Protein AF-A0A6P4DSX2-F1 (afdb_monomer_lite)

Structure (mmCIF, N/CA/C/O backbone):
data_AF-A0A6P4DSX2-F1
#
_entry.id   AF-A0A6P4DSX2-F1
#
loop_
_atom_site.group_PDB
_atom_site.id
_atom_site.type_symbol
_atom_site.label_atom_id
_atom_site.label_alt_id
_atom_site.label_comp_id
_atom_site.label_asym_id
_atom_site.label_entity_id
_atom_site.label_seq_id
_atom_site.pdbx_PDB_ins_code
_atom_site.Cartn_x
_atom_site.Cartn_y
_atom_site.Cartn_z
_atom_site.occupancy
_atom_site.B_iso_or_equiv
_atom_site.auth_seq_id
_atom_site.auth_comp_id
_atom_site.auth_asym_id
_atom_site.auth_atom_id
_atom_site.pdbx_PDB_model_num
ATOM 1 N N . MET A 1 1 ? -47.877 16.984 -31.555 1.00 44.59 1 MET A N 1
ATOM 2 C CA . MET A 1 1 ? -46.747 16.032 -31.540 1.00 44.59 1 MET A CA 1
ATOM 3 C C . MET A 1 1 ? -45.703 16.694 -30.666 1.00 44.59 1 MET A C 1
ATOM 5 O O . MET A 1 1 ? -45.153 17.685 -31.106 1.00 44.59 1 MET A O 1
ATOM 9 N N . GLY A 1 2 ? -45.495 16.382 -29.401 1.00 50.75 2 GLY A N 1
ATOM 10 C CA . GLY A 1 2 ? -45.785 15.230 -28.558 1.00 50.75 2 GLY A CA 1
ATOM 11 C C . GLY A 1 2 ? -44.768 15.413 -27.431 1.00 50.75 2 GLY A C 1
ATOM 12 O O . GLY A 1 2 ? -43.573 15.375 -27.705 1.00 50.75 2 GLY A O 1
ATOM 13 N N . GLU A 1 3 ? -45.241 15.802 -26.253 1.00 50.09 3 GLU A N 1
ATOM 14 C CA . GLU A 1 3 ? -44.416 16.162 -25.099 1.00 50.09 3 GLU A CA 1
ATOM 15 C C . GLU A 1 3 ? -43.732 14.891 -24.573 1.00 50.09 3 GLU A C 1
ATOM 17 O O . GLU A 1 3 ? -44.385 13.869 -24.373 1.00 50.09 3 GLU A O 1
ATOM 22 N N . GLY A 1 4 ? -42.401 14.917 -24.471 1.00 55.84 4 GLY A N 1
ATOM 23 C CA . GLY A 1 4 ? -41.598 13.818 -23.939 1.00 55.84 4 GLY A CA 1
ATOM 24 C C . GLY A 1 4 ? -41.315 14.082 -22.472 1.00 55.84 4 GLY A C 1
ATOM 25 O O . GLY A 1 4 ? -40.298 14.691 -22.155 1.00 55.84 4 GLY A O 1
ATOM 26 N N . GLU A 1 5 ? -42.262 13.689 -21.628 1.00 57.66 5 GLU A N 1
ATOM 27 C CA . GLU A 1 5 ? -42.180 13.784 -20.175 1.00 57.66 5 GLU A CA 1
ATOM 28 C C . GLU A 1 5 ? -41.172 12.788 -19.582 1.00 57.66 5 GLU A C 1
ATOM 30 O O . GLU A 1 5 ? -40.880 11.716 -20.126 1.00 57.66 5 GLU A O 1
ATOM 35 N N . ASP A 1 6 ? -40.648 13.224 -18.444 1.00 56.53 6 ASP A N 1
ATOM 36 C CA . ASP A 1 6 ? -39.673 12.616 -17.558 1.00 56.53 6 ASP A CA 1
ATOM 37 C C . ASP A 1 6 ? -39.912 11.127 -17.263 1.00 56.53 6 ASP A C 1
ATOM 39 O O . ASP A 1 6 ? -41.021 10.688 -16.977 1.00 56.53 6 ASP A O 1
ATOM 43 N N . ASN A 1 7 ? -38.830 10.345 -17.248 1.00 58.31 7 ASN A N 1
ATOM 44 C CA . ASN A 1 7 ? -38.793 9.049 -16.566 1.00 58.31 7 ASN A CA 1
ATOM 45 C C . ASN A 1 7 ? -37.630 9.062 -15.569 1.00 58.31 7 ASN A C 1
ATOM 47 O O . ASN A 1 7 ? -36.611 8.398 -15.754 1.00 58.31 7 ASN A O 1
ATOM 51 N N . ALA A 1 8 ? -37.768 9.879 -14.527 1.00 59.97 8 ALA A N 1
ATOM 52 C CA . ALA A 1 8 ? -37.096 9.607 -13.268 1.00 59.97 8 ALA A CA 1
ATOM 53 C C . ALA A 1 8 ? -37.964 8.576 -12.543 1.00 59.97 8 ALA A C 1
ATOM 55 O O . ALA A 1 8 ? -39.102 8.871 -12.186 1.00 59.97 8 ALA A O 1
ATOM 56 N N . GLU A 1 9 ? -37.464 7.352 -12.387 1.00 59.34 9 GLU A N 1
ATOM 57 C CA . GLU A 1 9 ? -38.109 6.359 -11.531 1.00 59.34 9 GLU A CA 1
ATOM 58 C C . GLU A 1 9 ? -38.140 6.915 -10.100 1.00 59.34 9 GLU A C 1
ATOM 60 O O . GLU A 1 9 ? -37.119 6.968 -9.411 1.00 59.34 9 GLU A O 1
ATOM 65 N N . GLU A 1 10 ? -39.309 7.399 -9.671 1.00 62.22 10 GLU A N 1
ATOM 66 C CA . GLU A 1 10 ? -39.548 7.788 -8.286 1.00 62.22 10 GLU A CA 1
ATOM 67 C C . GLU A 1 10 ? -39.351 6.560 -7.380 1.00 62.22 10 GLU A C 1
ATOM 69 O O . GLU A 1 10 ? -39.940 5.501 -7.633 1.00 62.22 10 GLU A O 1
ATOM 74 N N . PRO A 1 11 ? -38.545 6.662 -6.308 1.00 58.84 11 PRO A N 1
ATOM 75 C CA . PRO A 1 11 ? -38.411 5.576 -5.352 1.00 58.84 11 PRO A CA 1
ATOM 76 C C . PRO A 1 11 ? -39.759 5.343 -4.662 1.00 58.84 11 PRO A C 1
ATOM 78 O O . PRO A 1 11 ? -40.341 6.252 -4.069 1.00 58.84 11 PRO A O 1
ATOM 81 N N . GLN A 1 12 ? -40.261 4.111 -4.732 1.00 58.75 12 GLN A N 1
ATOM 82 C CA . GLN A 1 12 ? -41.534 3.748 -4.118 1.00 58.75 12 GLN A CA 1
ATOM 83 C C . GLN A 1 12 ? -41.442 3.850 -2.588 1.00 58.75 12 GLN A C 1
ATOM 85 O O . GLN A 1 12 ? -40.746 3.071 -1.936 1.00 58.75 12 GLN A O 1
ATOM 90 N N . ILE A 1 13 ? -42.158 4.819 -2.013 1.00 58.31 13 ILE A N 1
ATOM 91 C CA . ILE A 1 13 ? -42.274 5.007 -0.565 1.00 58.31 13 ILE A CA 1
ATOM 92 C C . ILE A 1 13 ? -43.215 3.933 -0.013 1.00 58.31 13 ILE A C 1
ATOM 94 O O . ILE A 1 13 ? -44.423 3.942 -0.260 1.00 58.31 13 ILE A O 1
ATOM 98 N N . ILE A 1 14 ? -42.660 3.006 0.765 1.00 55.38 14 ILE A N 1
ATOM 99 C CA . ILE A 1 14 ? -43.430 1.996 1.492 1.00 55.38 14 ILE A CA 1
ATOM 100 C C . ILE A 1 14 ? -44.305 2.723 2.521 1.00 55.38 14 ILE A C 1
ATOM 102 O O . ILE A 1 14 ? -43.815 3.318 3.480 1.00 55.38 14 ILE A O 1
ATOM 106 N N . SER A 1 15 ? -45.617 2.703 2.304 1.00 48.78 15 SER A N 1
ATOM 107 C CA . SER A 1 15 ? -46.594 3.339 3.186 1.00 48.78 15 SER A CA 1
ATOM 108 C C . SER A 1 15 ? -46.889 2.421 4.373 1.00 48.78 15 SER A C 1
ATOM 110 O O . SER A 1 15 ? -47.650 1.463 4.241 1.00 48.78 15 SER A O 1
ATOM 112 N N . ILE A 1 16 ? -46.305 2.696 5.539 1.00 56.03 16 ILE A N 1
ATOM 113 C CA . ILE A 1 16 ? -46.675 2.005 6.780 1.00 56.03 16 ILE A CA 1
ATOM 114 C C . ILE A 1 16 ? -47.984 2.623 7.284 1.00 56.03 16 ILE A C 1
ATOM 116 O O . ILE A 1 16 ? -48.028 3.782 7.694 1.00 56.03 16 ILE A O 1
ATOM 120 N N . THR A 1 17 ? -49.077 1.863 7.217 1.00 53.12 17 THR A N 1
ATOM 121 C CA . THR A 1 17 ? -50.376 2.270 7.766 1.00 53.12 17 THR A CA 1
ATOM 122 C C . THR A 1 17 ? -50.415 1.980 9.270 1.00 53.12 17 THR A C 1
ATOM 124 O O . THR A 1 17 ? -50.143 0.859 9.694 1.00 53.12 17 THR A O 1
ATOM 127 N N . MET A 1 18 ? -50.723 2.987 10.094 1.00 58.25 18 MET A N 1
ATOM 128 C CA . MET A 1 18 ? -50.965 2.774 11.525 1.00 58.25 18 MET A CA 1
ATOM 129 C C . MET A 1 18 ? -52.396 2.262 11.749 1.00 58.25 18 MET A C 1
ATOM 131 O O . MET A 1 18 ? -53.332 2.816 11.163 1.00 58.25 18 MET A O 1
ATOM 135 N N . PRO A 1 19 ? -52.612 1.261 12.620 1.00 57.03 19 PRO A N 1
ATOM 136 C CA . PRO A 1 19 ? -53.957 0.865 13.009 1.00 57.03 19 PRO A CA 1
ATOM 137 C C . PRO A 1 19 ? -54.625 1.966 13.861 1.00 57.03 19 PRO A C 1
ATOM 139 O O . PRO A 1 19 ? -53.942 2.700 14.581 1.00 57.03 19 PRO A O 1
ATOM 142 N N . PRO A 1 20 ? -55.960 2.114 13.782 1.00 63.28 20 PRO A N 1
ATOM 143 C CA . PRO A 1 20 ? -56.677 3.214 14.420 1.00 63.28 20 PRO A CA 1
ATOM 144 C C . PRO A 1 20 ? -56.740 3.064 15.953 1.00 63.28 20 PRO A C 1
ATOM 146 O O . PRO A 1 20 ? -56.678 1.949 16.473 1.00 63.28 20 PRO A O 1
ATOM 149 N N . PRO A 1 21 ? -56.941 4.167 16.699 1.00 55.91 21 PRO A N 1
ATOM 150 C CA . PRO A 1 21 ? -57.094 4.119 18.147 1.00 55.91 21 PRO A CA 1
ATOM 151 C C . PRO A 1 21 ? -58.479 3.571 18.513 1.00 55.91 21 PRO A C 1
ATOM 153 O O . PRO A 1 21 ? -59.513 4.145 18.154 1.00 55.91 21 PRO A O 1
ATOM 156 N N . PHE A 1 22 ? -58.512 2.457 19.242 1.00 52.53 22 PHE A N 1
ATOM 157 C CA . PHE A 1 22 ? -59.761 1.840 19.678 1.00 52.53 22 PHE A CA 1
ATOM 158 C C . PHE A 1 22 ? -60.563 2.779 20.595 1.00 52.53 22 PHE A C 1
ATOM 160 O O . PHE A 1 22 ? -60.100 3.219 21.647 1.00 52.53 22 PHE A O 1
ATOM 167 N N . HIS A 1 23 ? -61.789 3.080 20.160 1.00 49.00 23 HIS A N 1
ATOM 168 C CA . HIS A 1 23 ? -62.801 3.842 20.886 1.00 49.00 23 HIS A CA 1
ATOM 169 C C . HIS A 1 23 ? -63.522 3.000 21.954 1.00 49.00 23 HIS A C 1
ATOM 171 O O . HIS A 1 23 ? -63.718 1.796 21.809 1.00 49.00 23 HIS A O 1
ATOM 177 N N . HIS A 1 24 ? -63.953 3.703 23.005 1.00 48.03 24 HIS A N 1
ATOM 178 C CA . HIS A 1 24 ? -64.763 3.266 24.144 1.00 48.03 24 HIS A CA 1
ATOM 179 C C . HIS A 1 24 ? -65.961 2.357 23.823 1.00 48.03 24 HIS A C 1
ATOM 181 O O . HIS A 1 24 ? -66.782 2.684 22.968 1.00 48.03 24 HIS A O 1
ATOM 187 N N . HIS A 1 25 ? -66.192 1.366 24.695 1.00 41.22 25 HIS A N 1
ATOM 188 C CA . HIS A 1 25 ? -67.545 0.923 25.025 1.00 41.22 25 HIS A CA 1
ATOM 189 C C . HIS A 1 25 ? -67.752 0.801 26.538 1.00 41.22 25 HIS A C 1
ATOM 191 O O . HIS A 1 25 ? -66.959 0.214 27.268 1.00 41.22 25 HIS A O 1
ATOM 197 N N . ASP A 1 26 ? -68.847 1.412 26.979 1.00 49.12 26 ASP A N 1
ATOM 198 C CA . ASP A 1 26 ? -69.235 1.653 28.360 1.00 49.12 26 ASP A CA 1
ATOM 199 C C . ASP A 1 26 ? -70.304 0.630 28.811 1.00 49.12 26 ASP A C 1
ATOM 201 O O . ASP A 1 26 ? -71.220 0.312 28.053 1.00 49.12 26 ASP A O 1
ATOM 205 N N . LYS A 1 27 ? -70.182 0.191 30.074 1.00 46.34 27 LYS A N 1
ATOM 206 C CA . LYS A 1 27 ? -71.166 -0.437 30.993 1.00 46.34 27 LYS A CA 1
ATOM 207 C C . LYS A 1 27 ? -71.966 -1.677 30.563 1.00 46.34 27 LYS A C 1
ATOM 209 O O . LYS A 1 27 ? -72.824 -1.578 29.696 1.00 46.34 27 LYS A O 1
ATOM 214 N N . LYS A 1 28 ? -71.955 -2.707 31.435 1.00 41.69 28 LYS A N 1
ATOM 215 C CA . LYS A 1 28 ? -73.159 -3.175 32.174 1.00 41.69 28 LYS A CA 1
ATOM 216 C C . LYS A 1 28 ? -72.809 -3.672 33.584 1.00 41.69 28 LYS A C 1
ATOM 218 O O . LYS A 1 28 ? -71.847 -4.402 33.787 1.00 41.69 28 LYS A O 1
ATOM 223 N N . GLN A 1 29 ? -73.624 -3.240 34.543 1.00 49.34 29 GLN A N 1
ATOM 224 C CA . GLN A 1 29 ? -73.610 -3.611 35.957 1.00 49.34 29 GLN A CA 1
ATOM 225 C C . GLN A 1 29 ? -74.192 -5.019 36.150 1.00 49.34 29 GLN A C 1
ATOM 227 O O . GLN A 1 29 ? -75.224 -5.331 35.557 1.00 49.34 29 GLN A O 1
ATOM 232 N N . ALA A 1 30 ? -73.606 -5.823 37.037 1.00 46.53 30 ALA A N 1
ATOM 233 C CA . ALA A 1 30 ? -74.301 -6.921 37.704 1.00 46.53 30 ALA A CA 1
ATOM 234 C C . ALA A 1 30 ? -73.675 -7.169 39.083 1.00 46.53 30 ALA A C 1
ATOM 236 O O . ALA A 1 30 ? -72.465 -7.076 39.272 1.00 46.53 30 ALA A O 1
ATOM 237 N N . ALA A 1 31 ? -74.547 -7.383 40.058 1.00 42.88 31 ALA A N 1
ATOM 238 C CA . ALA A 1 31 ? -74.305 -7.180 41.471 1.00 42.88 31 ALA A CA 1
ATOM 239 C C . ALA A 1 31 ? -73.790 -8.427 42.218 1.00 42.88 31 ALA A C 1
ATOM 241 O O . ALA A 1 31 ? -74.152 -9.552 41.902 1.00 42.88 31 ALA A O 1
ATOM 242 N N . LEU A 1 32 ? -73.057 -8.130 43.296 1.00 43.59 32 LEU A N 1
ATOM 243 C CA . LEU A 1 32 ? -73.097 -8.733 44.635 1.00 43.59 32 LEU A CA 1
ATOM 244 C C . LEU A 1 32 ? -72.725 -10.219 44.865 1.00 43.59 32 LEU A C 1
ATOM 246 O O . LEU A 1 32 ? -73.429 -11.151 44.499 1.00 43.59 32 LEU A O 1
ATOM 250 N N . HIS A 1 33 ? -71.737 -10.347 45.766 1.00 44.16 33 HIS A N 1
ATOM 251 C CA . HIS A 1 33 ? -71.732 -11.232 46.941 1.00 44.16 33 HIS A CA 1
ATOM 252 C C . HIS A 1 33 ? -71.046 -12.602 46.828 1.00 44.16 33 HIS A C 1
ATOM 254 O O . HIS A 1 33 ? -71.723 -13.617 46.786 1.00 44.16 33 HIS A O 1
ATOM 260 N N . VAL A 1 34 ? -69.715 -12.635 47.017 1.00 48.03 34 VAL A N 1
ATOM 261 C CA . VAL A 1 34 ? -69.062 -13.547 47.988 1.00 48.03 34 VAL A CA 1
ATOM 262 C C . VAL A 1 34 ? -67.795 -12.878 48.548 1.00 48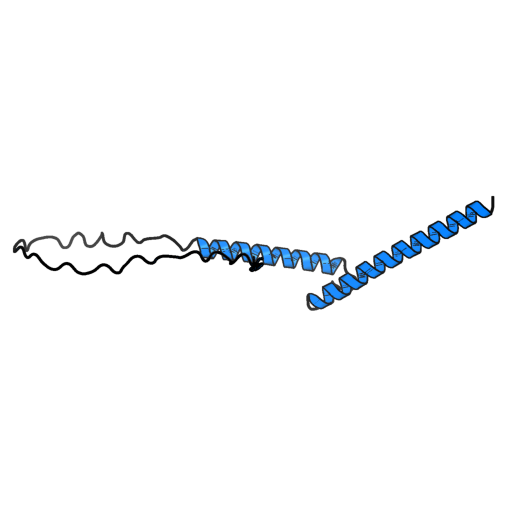.03 34 VAL A C 1
ATOM 264 O O . VAL A 1 34 ? -66.685 -13.054 48.053 1.00 48.03 34 VAL A O 1
ATOM 267 N N . LEU A 1 35 ? -67.941 -12.136 49.647 1.00 51.38 35 LEU A N 1
ATOM 268 C CA . LEU A 1 35 ? -66.845 -11.950 50.596 1.00 51.38 35 LEU A CA 1
ATOM 269 C C . LEU A 1 35 ? -66.654 -13.272 51.337 1.00 51.38 35 LEU A C 1
ATOM 271 O O . LEU A 1 35 ? -67.347 -13.520 52.322 1.00 51.38 35 LEU A O 1
ATOM 275 N N . ARG A 1 36 ? -65.725 -14.119 50.885 1.00 50.66 36 ARG A N 1
ATOM 276 C CA . ARG A 1 36 ? -64.955 -15.011 51.767 1.00 50.66 36 ARG A CA 1
ATOM 277 C C . ARG A 1 36 ? -63.965 -15.872 50.993 1.00 50.66 36 ARG A C 1
ATOM 279 O O . ARG A 1 36 ? -64.352 -16.659 50.144 1.00 50.66 36 ARG A O 1
ATOM 286 N N . ARG A 1 37 ? -62.731 -15.837 51.507 1.00 46.88 37 ARG A N 1
ATOM 287 C CA . ARG A 1 37 ? -61.677 -16.861 51.422 1.00 46.88 37 ARG A CA 1
ATOM 288 C C . ARG A 1 37 ? -60.819 -16.853 50.162 1.00 46.88 37 ARG A C 1
ATOM 290 O O . ARG A 1 37 ? -61.063 -17.595 49.226 1.00 46.88 37 ARG A O 1
ATOM 297 N N . GLY A 1 38 ? -59.676 -16.176 50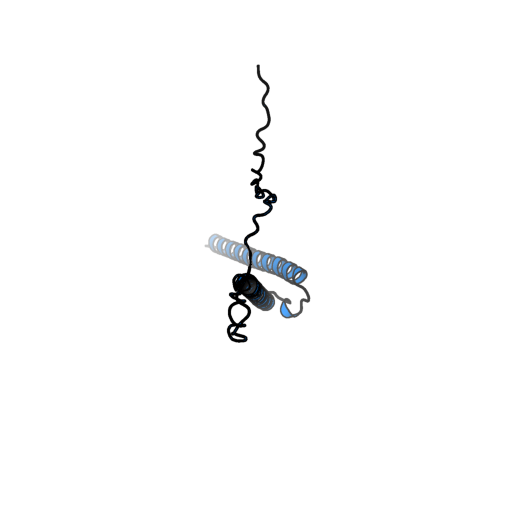.262 1.00 39.69 38 GLY A N 1
ATOM 298 C CA . GLY A 1 38 ? -58.492 -16.660 49.557 1.00 39.69 38 GLY A CA 1
ATOM 299 C C . GLY A 1 38 ? -57.421 -15.622 49.294 1.00 39.69 38 GLY A C 1
ATOM 300 O O . GLY A 1 38 ? -57.155 -15.304 48.146 1.00 39.69 38 GLY A O 1
ATOM 301 N N . ARG A 1 39 ? -56.714 -15.179 50.337 1.00 49.94 39 ARG A N 1
ATOM 302 C CA . ARG A 1 39 ? -55.341 -14.652 50.219 1.00 49.94 39 ARG A CA 1
ATOM 303 C C . ARG A 1 39 ? -54.381 -15.742 49.683 1.00 49.94 39 ARG A C 1
ATOM 305 O O . ARG A 1 39 ? -53.483 -16.160 50.408 1.00 49.94 39 ARG A O 1
ATOM 312 N N . ARG A 1 40 ? -54.616 -16.312 48.491 1.00 48.31 40 ARG A N 1
ATOM 313 C CA . ARG A 1 40 ? -53.877 -17.505 48.032 1.00 48.31 40 ARG A CA 1
ATOM 314 C C . ARG A 1 40 ? -53.692 -17.706 46.525 1.00 48.31 40 ARG A C 1
ATOM 316 O O . ARG A 1 40 ? -53.305 -18.804 46.152 1.00 48.31 40 ARG A O 1
ATOM 323 N N . ARG A 1 41 ? -53.893 -16.691 45.678 1.00 39.88 41 ARG A N 1
ATOM 324 C CA . ARG A 1 41 ? -53.422 -16.705 44.273 1.00 39.88 41 ARG A CA 1
ATOM 325 C C . ARG A 1 41 ? -52.961 -15.322 43.796 1.00 39.88 41 ARG A C 1
ATOM 327 O O . ARG A 1 41 ? -53.343 -14.848 42.742 1.00 39.88 41 ARG A O 1
ATOM 334 N N . ARG A 1 42 ? -52.127 -14.668 44.609 1.00 43.22 42 ARG A N 1
ATOM 335 C CA . ARG A 1 42 ? -51.239 -13.583 44.164 1.00 43.22 42 ARG A CA 1
ATOM 336 C C . ARG A 1 42 ? -50.009 -14.234 43.520 1.00 43.22 42 ARG A C 1
ATOM 338 O O . ARG A 1 42 ? -48.969 -14.303 44.164 1.00 43.22 42 ARG A O 1
ATOM 345 N N . ARG A 1 43 ? -50.201 -14.885 42.373 1.00 46.75 43 ARG A N 1
ATOM 346 C CA . ARG A 1 43 ? -49.159 -15.523 41.553 1.00 46.75 43 ARG A CA 1
ATOM 347 C C . ARG A 1 43 ? -49.828 -15.981 40.263 1.00 46.75 43 ARG A C 1
ATOM 349 O O . ARG A 1 43 ? -50.24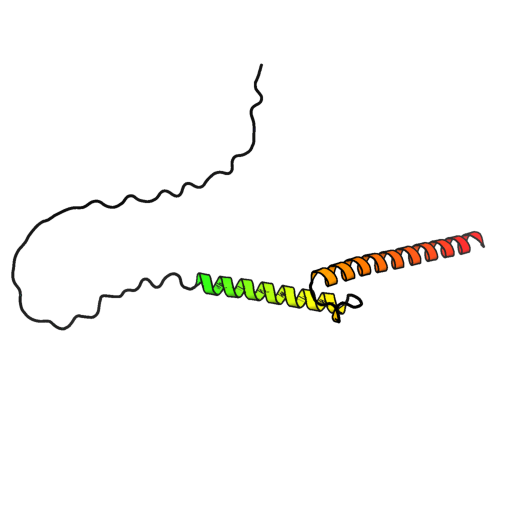6 -17.125 40.217 1.00 46.75 43 ARG A O 1
ATOM 356 N N . GLU A 1 44 ? -50.067 -15.049 39.348 1.00 42.69 44 GLU A N 1
ATOM 357 C CA . GLU A 1 44 ? -50.425 -15.251 37.926 1.00 42.69 44 GLU A CA 1
ATOM 358 C C . GLU A 1 44 ? -50.772 -13.878 37.297 1.00 42.69 44 GLU A C 1
ATOM 360 O O . GLU A 1 44 ? -51.730 -13.718 36.555 1.00 42.69 44 GLU A O 1
ATOM 365 N N . GLU A 1 45 ? -50.004 -12.850 37.648 1.00 49.06 45 GLU A N 1
ATOM 366 C CA . GLU A 1 45 ? -49.678 -11.756 36.729 1.00 49.06 45 GLU A CA 1
ATOM 367 C C . GLU A 1 45 ? -48.178 -11.946 36.468 1.00 49.06 45 GLU A C 1
ATOM 369 O O . GLU A 1 45 ? -47.501 -12.459 37.361 1.00 49.06 45 GLU A O 1
ATOM 374 N N . GLU A 1 46 ? -47.702 -11.598 35.272 1.00 48.81 46 GLU A N 1
ATOM 375 C CA . GLU A 1 46 ? -46.337 -11.830 34.750 1.00 48.81 46 GLU A CA 1
ATOM 376 C C . GLU A 1 46 ? -46.177 -13.166 33.996 1.00 48.81 46 GLU A C 1
ATOM 378 O O . GLU A 1 46 ? -45.448 -14.077 34.379 1.00 48.81 46 GLU A O 1
ATOM 383 N N . LYS A 1 47 ? -46.870 -13.283 32.855 1.00 46.16 47 LYS A N 1
ATOM 384 C CA . LYS A 1 47 ? -46.177 -13.763 31.654 1.00 46.16 47 LYS A CA 1
ATOM 385 C C . LYS A 1 47 ? -45.644 -12.512 30.976 1.00 46.16 47 LYS A C 1
ATOM 387 O O . LYS A 1 47 ? -46.379 -11.838 30.263 1.00 46.16 47 LYS A O 1
ATOM 392 N N . GLU A 1 48 ? -44.426 -12.168 31.360 1.00 46.34 48 GLU A N 1
ATOM 393 C CA . GLU A 1 48 ? -43.582 -11.204 30.675 1.00 46.34 48 GLU A CA 1
ATOM 394 C C . GLU A 1 48 ? -43.436 -11.658 29.218 1.00 46.34 48 GLU A C 1
ATOM 396 O O . GLU A 1 48 ? -43.179 -12.831 28.933 1.00 46.34 48 GLU A O 1
ATOM 401 N N . GLU A 1 49 ? -43.700 -10.733 28.303 1.00 50.06 49 GLU A N 1
ATOM 402 C CA . GLU A 1 49 ? -43.221 -10.803 26.932 1.00 50.06 49 GLU A CA 1
ATOM 403 C C . GLU A 1 49 ? -41.692 -10.651 27.007 1.00 50.06 49 GLU A C 1
ATOM 405 O O . GLU A 1 49 ? -41.173 -9.543 27.015 1.00 50.06 49 GLU A O 1
ATOM 410 N N . GLU A 1 50 ? -40.971 -11.764 27.166 1.00 54.38 50 GLU A N 1
ATOM 411 C CA . GLU A 1 50 ? -39.550 -11.842 26.813 1.00 54.38 50 GLU A CA 1
ATOM 412 C C . GLU A 1 50 ? -39.466 -12.117 25.309 1.00 54.38 50 GLU A C 1
ATOM 414 O O . GLU A 1 50 ? -39.319 -13.259 24.879 1.00 54.38 50 GLU A O 1
ATOM 419 N N . GLU A 1 51 ? 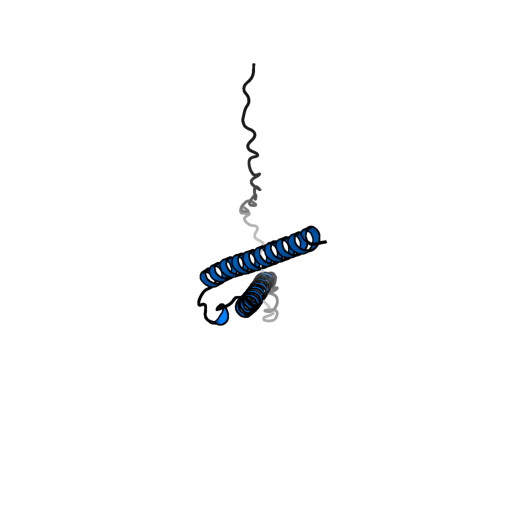-39.598 -11.079 24.495 1.00 56.84 51 GLU A N 1
ATOM 420 C CA . GLU A 1 51 ? -39.008 -11.074 23.162 1.00 56.84 51 GLU A CA 1
ATOM 421 C C . GLU A 1 51 ? -38.326 -9.719 22.970 1.00 56.84 51 GLU A C 1
ATOM 423 O O . GLU A 1 51 ? -38.882 -8.688 23.343 1.00 56.84 51 GLU A O 1
ATOM 428 N N . ASP A 1 52 ? -37.135 -9.768 22.372 1.00 52.38 52 ASP A N 1
ATOM 429 C CA . ASP A 1 52 ? -36.372 -8.637 21.826 1.00 52.38 52 ASP A CA 1
ATOM 430 C C . ASP A 1 52 ? -35.261 -8.004 22.694 1.00 52.38 52 ASP A C 1
ATOM 432 O O . ASP A 1 52 ? -35.171 -6.791 22.832 1.00 52.38 52 ASP A O 1
ATOM 436 N N . ASP A 1 53 ? -34.359 -8.834 23.235 1.00 52.12 53 ASP A N 1
ATOM 437 C CA . ASP A 1 53 ? -33.032 -8.386 23.729 1.00 52.12 53 ASP A CA 1
ATOM 438 C C . ASP A 1 53 ? -31.871 -9.180 23.083 1.00 52.12 53 ASP A C 1
ATOM 440 O O . ASP A 1 53 ? -30.732 -9.170 23.542 1.00 52.12 53 ASP A O 1
ATOM 444 N N . HIS A 1 54 ? -32.161 -9.944 22.019 1.00 56.91 54 HIS A N 1
ATOM 445 C CA . HIS A 1 54 ? -31.179 -10.822 21.365 1.00 56.91 54 HIS A CA 1
ATOM 446 C C . HIS A 1 54 ? -30.632 -10.248 20.043 1.00 56.91 54 HIS A C 1
ATOM 448 O O . HIS A 1 54 ? -29.614 -10.739 19.549 1.00 56.91 54 HIS A O 1
ATOM 454 N N . ASP A 1 55 ? -31.282 -9.230 19.469 1.00 56.44 55 ASP A N 1
ATOM 455 C CA . ASP A 1 55 ? -30.894 -8.656 18.172 1.00 56.44 55 ASP A CA 1
ATOM 456 C C . ASP A 1 55 ? -29.800 -7.576 18.311 1.00 56.44 55 ASP A C 1
ATOM 458 O O . ASP A 1 55 ? -28.870 -7.540 17.507 1.00 56.44 55 ASP A O 1
ATOM 462 N N . ASP A 1 56 ? -29.823 -6.769 19.382 1.00 58.78 56 ASP A N 1
ATOM 463 C CA . ASP A 1 56 ? -28.788 -5.748 19.638 1.00 58.78 56 ASP A CA 1
ATOM 464 C C . ASP A 1 56 ? -27.419 -6.374 19.965 1.00 58.78 56 ASP A C 1
ATOM 466 O O . ASP A 1 56 ? -26.403 -5.970 19.402 1.00 58.78 56 ASP A O 1
ATOM 470 N N . VAL A 1 57 ? -27.382 -7.433 20.785 1.00 60.22 57 VAL A N 1
ATOM 471 C CA . VAL A 1 57 ? -26.126 -8.127 21.144 1.00 60.22 57 VAL A CA 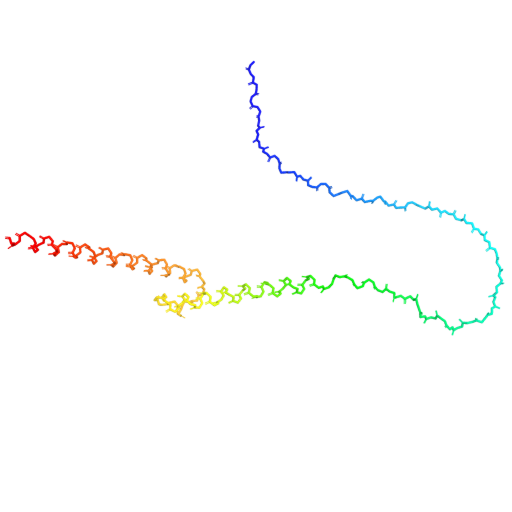1
ATOM 472 C C . VAL A 1 57 ? -25.466 -8.762 19.920 1.00 60.22 57 VAL A C 1
ATOM 474 O O . VAL A 1 57 ? -24.253 -8.696 19.749 1.00 60.22 57 VAL A O 1
ATOM 477 N N . LYS A 1 58 ? -26.265 -9.358 19.030 1.00 62.59 58 LYS A N 1
ATOM 478 C CA . LYS A 1 58 ? -25.742 -10.040 17.844 1.00 62.59 58 LYS A CA 1
ATOM 479 C C . LYS A 1 58 ? -25.158 -9.056 16.827 1.00 62.59 58 LYS A C 1
ATOM 481 O O . LYS A 1 58 ? -24.183 -9.369 16.151 1.00 62.59 58 LYS A O 1
ATOM 486 N N . LYS A 1 59 ? -25.744 -7.864 16.726 1.00 67.62 59 LYS A N 1
ATOM 487 C CA . LYS A 1 59 ? -25.259 -6.809 15.839 1.00 67.62 59 LYS A CA 1
ATOM 488 C C . LYS A 1 59 ? -23.959 -6.178 16.343 1.00 67.62 59 LYS A C 1
ATOM 490 O O . LYS A 1 59 ? -23.079 -5.898 15.536 1.00 67.62 59 LYS A O 1
ATOM 495 N N . GLU A 1 60 ? -23.816 -5.989 17.656 1.00 70.38 60 GLU A N 1
ATOM 496 C CA . GLU A 1 60 ? -22.561 -5.509 18.251 1.00 70.38 60 GLU A CA 1
ATOM 497 C C . GLU A 1 60 ? -21.406 -6.505 18.051 1.00 70.38 60 GLU A C 1
ATOM 499 O O . GLU A 1 60 ? -20.306 -6.086 17.689 1.00 70.38 60 GLU A O 1
ATOM 504 N N . GLU A 1 61 ? -21.659 -7.811 18.201 1.00 75.25 61 GLU A N 1
ATOM 505 C CA . GLU A 1 61 ? -20.659 -8.862 17.944 1.00 75.25 61 GLU A CA 1
ATOM 506 C C . GLU A 1 61 ? -20.177 -8.856 16.479 1.00 75.25 61 GLU A C 1
ATOM 508 O O . GLU A 1 61 ? -18.974 -8.912 16.219 1.00 75.25 61 GLU A O 1
ATOM 513 N N . GLU A 1 62 ? -21.093 -8.723 15.512 1.00 76.75 62 GLU A N 1
ATOM 514 C CA . GLU A 1 62 ? -20.744 -8.653 14.084 1.00 76.75 62 GLU A CA 1
ATOM 515 C C . GLU A 1 62 ? -19.912 -7.395 13.742 1.00 76.75 62 GLU A C 1
ATOM 517 O O . GLU A 1 62 ? -18.957 -7.469 12.962 1.00 76.75 62 GLU A O 1
ATOM 522 N N . GLU A 1 63 ? -20.221 -6.239 14.345 1.00 82.12 63 GLU A N 1
ATOM 523 C CA . GLU A 1 63 ? -19.449 -5.001 14.149 1.00 82.12 63 GLU A CA 1
ATOM 524 C C . GLU A 1 63 ? -18.046 -5.065 14.786 1.00 82.12 63 GLU A C 1
ATOM 526 O O . GLU A 1 63 ? -17.093 -4.470 14.265 1.00 82.12 63 GLU A O 1
ATOM 531 N N . GLU A 1 64 ? -17.890 -5.773 15.907 1.00 85.25 64 GLU A N 1
ATOM 532 C CA . GLU A 1 64 ? -16.597 -5.968 16.569 1.00 85.25 64 GLU A CA 1
ATOM 533 C C . GLU A 1 64 ? -15.680 -6.891 15.751 1.00 85.25 64 GLU A C 1
ATOM 535 O O . GLU A 1 64 ? -14.512 -6.554 15.518 1.00 85.25 64 GLU A O 1
ATOM 540 N N . GLU A 1 65 ? -16.220 -7.991 15.216 1.00 88.56 65 GLU A N 1
ATOM 541 C CA . GLU A 1 65 ? -15.486 -8.894 14.323 1.00 88.56 65 GLU A CA 1
ATOM 542 C C . GLU A 1 65 ? -14.964 -8.167 13.072 1.00 88.56 65 GLU A C 1
ATOM 544 O O . GLU A 1 65 ? -13.791 -8.315 12.702 1.00 88.56 65 GLU A O 1
ATOM 549 N N . GLU A 1 66 ? -15.791 -7.325 12.440 1.00 91.19 66 GLU A N 1
ATOM 550 C CA . GLU A 1 66 ? -15.375 -6.548 11.266 1.00 91.19 66 GLU A CA 1
ATOM 551 C C . GLU A 1 66 ? -14.213 -5.600 11.601 1.00 91.19 66 GLU A C 1
ATOM 553 O O . GLU A 1 66 ? -13.230 -5.506 10.852 1.00 91.19 66 GLU A O 1
ATOM 558 N N . ARG A 1 67 ? -14.283 -4.915 12.748 1.00 91.06 67 ARG A N 1
ATOM 559 C CA . ARG A 1 67 ? -13.217 -4.006 13.195 1.00 91.06 67 ARG A CA 1
ATOM 560 C C . ARG A 1 67 ? -11.908 -4.746 13.437 1.00 91.06 67 ARG A C 1
ATOM 562 O O . ARG A 1 67 ? -10.869 -4.285 12.955 1.00 91.06 67 ARG A O 1
ATOM 569 N N . GLU A 1 68 ? -11.947 -5.895 14.109 1.00 93.81 68 GLU A N 1
ATOM 570 C CA . GLU A 1 68 ? -10.754 -6.718 14.318 1.00 93.81 68 GLU A CA 1
ATOM 571 C C . GLU A 1 68 ? -10.126 -7.172 12.996 1.00 93.81 68 GLU A C 1
ATOM 573 O O . GLU A 1 68 ? -8.900 -7.188 12.841 1.00 93.81 68 GLU A O 1
ATOM 578 N N . GLU A 1 69 ? -10.947 -7.574 12.025 1.00 95.12 69 GLU A N 1
ATOM 579 C CA . GLU A 1 69 ? -10.450 -7.963 10.710 1.00 95.12 69 GLU A CA 1
ATOM 580 C C . GLU A 1 69 ? -9.753 -6.811 9.991 1.00 95.12 69 GLU A C 1
ATOM 582 O O . GLU A 1 69 ? -8.706 -7.012 9.360 1.00 95.12 69 GLU A O 1
ATOM 587 N N . VAL A 1 70 ? -10.336 -5.613 10.045 1.00 95.25 70 VAL A N 1
ATOM 588 C CA . VAL A 1 70 ? -9.746 -4.417 9.443 1.00 95.25 70 VAL A CA 1
ATOM 589 C C . VAL A 1 70 ? -8.410 -4.108 10.109 1.00 95.25 70 VAL A C 1
ATOM 591 O O . VAL A 1 70 ? -7.426 -3.889 9.403 1.00 95.25 70 VAL A O 1
ATOM 594 N N . GLU A 1 71 ? -8.323 -4.172 11.435 1.00 95.31 71 GLU A N 1
ATOM 595 C CA . GLU A 1 71 ? -7.074 -3.931 12.160 1.00 95.31 71 GLU A CA 1
ATOM 596 C C . GLU A 1 71 ? -5.985 -4.948 11.781 1.00 95.31 71 GLU A C 1
ATOM 598 O O . GLU A 1 71 ? -4.870 -4.555 11.423 1.00 95.31 71 GLU A O 1
ATOM 603 N N . LYS A 1 72 ? -6.327 -6.241 11.697 1.00 97.00 72 LYS A N 1
ATOM 604 C CA . LYS A 1 72 ? -5.418 -7.299 11.211 1.00 97.00 72 LYS A CA 1
ATOM 605 C C . LYS A 1 72 ? -4.925 -7.020 9.785 1.00 97.00 72 LYS A C 1
ATOM 607 O O . LYS A 1 72 ? -3.743 -7.215 9.482 1.00 97.00 72 LYS A O 1
ATOM 612 N N . LYS A 1 73 ? -5.802 -6.539 8.894 1.00 97.44 73 LYS A N 1
ATOM 613 C CA . LYS A 1 73 ? -5.445 -6.155 7.513 1.00 97.44 73 LYS A CA 1
ATOM 614 C C . LYS A 1 73 ? -4.515 -4.934 7.495 1.00 97.44 73 LYS A C 1
ATOM 616 O O . LYS A 1 73 ? -3.545 -4.930 6.733 1.00 97.44 73 LYS A O 1
ATOM 621 N N . ILE A 1 74 ? -4.756 -3.936 8.346 1.00 97.31 74 ILE A N 1
ATOM 622 C CA . ILE A 1 74 ? -3.887 -2.758 8.486 1.00 97.31 74 ILE A CA 1
ATOM 623 C C . ILE A 1 74 ? -2.506 -3.152 9.019 1.00 97.31 74 ILE A C 1
ATOM 625 O O . ILE A 1 74 ? -1.496 -2.711 8.469 1.00 97.31 74 ILE A O 1
ATOM 629 N N . GLU A 1 75 ? -2.425 -4.025 10.023 1.00 96.88 75 GLU A N 1
ATOM 630 C CA . GLU A 1 75 ? -1.143 -4.534 10.520 1.00 96.88 75 GLU A CA 1
ATOM 631 C C . GLU A 1 75 ? -0.364 -5.304 9.450 1.00 96.88 75 GLU A C 1
ATOM 633 O O . GLU A 1 75 ? 0.848 -5.123 9.302 1.00 96.88 75 GLU A O 1
ATOM 638 N N . ALA A 1 76 ? -1.047 -6.162 8.688 1.00 98.00 76 ALA A N 1
ATOM 639 C CA . ALA A 1 76 ? -0.427 -6.888 7.587 1.00 98.00 76 ALA A CA 1
ATOM 640 C C . ALA A 1 76 ? 0.128 -5.926 6.525 1.00 98.00 76 ALA A C 1
ATOM 642 O O . ALA A 1 76 ? 1.240 -6.129 6.032 1.00 98.00 76 ALA A O 1
ATOM 643 N N . LEU A 1 77 ? -0.606 -4.854 6.217 1.00 98.00 77 LEU A N 1
ATOM 644 C CA . LEU A 1 77 ? -0.166 -3.832 5.274 1.00 98.00 77 LEU A CA 1
ATOM 645 C C . LEU A 1 77 ? 1.065 -3.067 5.792 1.00 98.00 77 LEU A C 1
ATOM 647 O O . LEU A 1 77 ? 2.036 -2.906 5.054 1.00 98.00 77 LEU A O 1
ATOM 651 N N . LYS A 1 78 ? 1.085 -2.670 7.073 1.00 97.56 78 LYS A N 1
ATOM 652 C CA . LYS A 1 78 ? 2.236 -1.984 7.693 1.00 97.56 78 LYS A CA 1
ATOM 653 C C . LYS A 1 78 ? 3.540 -2.778 7.587 1.00 97.56 78 LYS A C 1
ATOM 655 O O . LYS A 1 78 ? 4.584 -2.177 7.356 1.00 97.56 78 LYS A O 1
ATOM 660 N N . LYS A 1 79 ? 3.476 -4.108 7.716 1.00 97.94 79 LYS A N 1
ATOM 661 C CA . LYS A 1 79 ? 4.649 -5.002 7.647 1.00 97.94 79 LYS A CA 1
ATOM 662 C C . LYS A 1 79 ? 5.282 -5.075 6.256 1.00 97.94 79 LYS A C 1
ATOM 664 O O . LYS A 1 79 ? 6.477 -5.333 6.145 1.00 97.94 79 LYS A O 1
ATOM 669 N N . ILE A 1 80 ? 4.494 -4.900 5.193 1.00 98.00 80 ILE A N 1
ATOM 670 C CA . ILE A 1 80 ? 4.991 -5.015 3.811 1.00 98.00 80 ILE A CA 1
ATOM 671 C C . ILE A 1 80 ? 5.358 -3.666 3.194 1.00 98.00 80 ILE A C 1
ATOM 673 O O . ILE A 1 80 ? 6.147 -3.625 2.251 1.00 98.00 80 ILE A O 1
ATOM 677 N N . VAL A 1 81 ? 4.781 -2.571 3.692 1.00 97.69 81 VAL A N 1
ATOM 678 C CA . VAL A 1 81 ? 5.041 -1.222 3.185 1.00 97.69 81 VAL A CA 1
ATOM 679 C C . VAL A 1 81 ? 6.312 -0.679 3.845 1.00 97.69 81 VAL A C 1
ATOM 681 O O . VAL A 1 81 ? 6.372 -0.605 5.074 1.00 97.69 81 VAL A O 1
ATOM 684 N N . PRO A 1 82 ? 7.335 -0.266 3.075 1.00 96.06 82 PRO A N 1
ATOM 685 C CA . PRO A 1 82 ? 8.523 0.370 3.629 1.00 96.06 82 PRO A CA 1
ATOM 686 C C . PRO A 1 82 ? 8.145 1.582 4.485 1.00 96.06 82 PRO A C 1
ATOM 688 O O . PRO A 1 82 ? 7.447 2.477 4.023 1.00 96.06 82 PRO A O 1
ATOM 691 N N . GLY A 1 83 ? 8.591 1.601 5.742 1.00 92.56 83 GLY A N 1
ATOM 692 C CA . GLY A 1 83 ? 8.246 2.660 6.696 1.00 92.56 83 GLY A CA 1
ATOM 693 C C . GLY A 1 83 ? 6.856 2.536 7.335 1.00 92.56 83 GLY A C 1
ATOM 694 O O . GLY A 1 83 ? 6.571 3.290 8.261 1.00 92.56 83 GLY A O 1
ATOM 695 N N . GLY A 1 84 ? 6.025 1.569 6.930 1.00 93.06 84 GLY A N 1
ATOM 696 C CA . GLY A 1 84 ? 4.644 1.408 7.400 1.00 93.06 84 GLY A CA 1
ATOM 697 C C . GLY A 1 84 ? 4.504 1.159 8.906 1.00 93.06 84 GLY A C 1
ATOM 698 O O . GLY A 1 84 ? 3.569 1.662 9.525 1.00 93.06 84 GLY A O 1
ATOM 699 N N . GLU A 1 85 ? 5.455 0.460 9.531 1.00 92.38 85 GLU A N 1
ATOM 700 C CA . GLU A 1 85 ? 5.472 0.230 10.989 1.00 92.38 85 GLU A CA 1
ATOM 701 C C . GLU A 1 85 ? 5.639 1.523 11.803 1.00 92.38 85 GLU A C 1
ATOM 703 O O . GLU A 1 85 ? 5.183 1.604 12.939 1.00 92.38 85 GLU A O 1
ATOM 708 N N . SER A 1 86 ? 6.271 2.548 11.222 1.00 92.50 86 SER A N 1
ATOM 709 C CA . SER A 1 86 ? 6.523 3.843 11.872 1.00 92.50 86 SER A CA 1
ATOM 710 C C . SER A 1 86 ? 5.453 4.896 11.565 1.00 92.50 86 SER A C 1
ATOM 712 O O . SER A 1 86 ? 5.557 6.030 12.030 1.00 92.50 86 SER A O 1
ATOM 714 N N . VAL A 1 87 ? 4.448 4.560 10.751 1.00 90.56 87 VAL A N 1
ATOM 715 C CA . VAL A 1 87 ? 3.403 5.498 10.335 1.00 90.56 87 VAL A CA 1
ATOM 716 C C . VAL A 1 87 ? 2.248 5.499 11.334 1.00 90.56 87 VAL A C 1
ATOM 718 O O . VAL A 1 87 ? 1.612 4.474 11.605 1.00 90.56 87 VAL A O 1
ATOM 721 N N . GLU A 1 88 ? 1.965 6.691 11.851 1.00 90.50 88 GLU A N 1
ATOM 722 C CA . GLU A 1 88 ? 0.783 6.982 12.651 1.00 90.50 88 GLU A CA 1
ATOM 723 C C . GLU A 1 88 ? -0.368 7.406 11.725 1.00 90.50 88 GLU A C 1
ATOM 725 O O . GLU A 1 88 ? -0.208 8.296 10.887 1.00 90.50 88 GLU A O 1
ATOM 730 N N . GLY A 1 89 ? -1.515 6.736 11.854 1.00 92.06 89 GLY A N 1
ATOM 731 C CA . GLY A 1 89 ? -2.695 6.962 11.015 1.00 92.06 89 GLY A CA 1
ATOM 732 C C . GLY A 1 89 ? -2.746 6.137 9.720 1.00 92.06 89 GLY A C 1
ATOM 733 O O . GLY A 1 89 ? -1.735 5.692 9.178 1.00 92.06 89 GLY A O 1
ATOM 734 N N . VAL A 1 90 ? -3.968 5.918 9.228 1.00 94.19 90 VAL A N 1
ATOM 735 C CA . VAL A 1 90 ? -4.245 5.052 8.066 1.00 94.19 90 VAL A CA 1
ATOM 736 C C . VAL A 1 90 ? -4.042 5.778 6.734 1.00 94.19 90 VAL A C 1
ATOM 738 O O . VAL A 1 90 ? -3.587 5.175 5.769 1.00 94.19 90 VAL A O 1
ATOM 741 N N . GLU A 1 91 ? -4.322 7.082 6.684 1.00 95.50 91 GLU A N 1
ATOM 742 C CA . GLU A 1 91 ? -4.197 7.892 5.462 1.00 95.50 91 GLU A CA 1
ATOM 743 C C . GLU A 1 91 ? -2.758 7.895 4.944 1.00 95.50 91 GLU A C 1
ATOM 745 O O . GLU A 1 91 ? -2.489 7.496 3.812 1.00 95.50 91 GLU A O 1
ATOM 750 N N . LYS A 1 92 ? -1.805 8.221 5.822 1.00 95.81 92 LYS A N 1
ATOM 751 C CA . LYS A 1 92 ? -0.385 8.213 5.475 1.00 95.81 92 LYS A CA 1
ATOM 752 C C . LYS A 1 92 ? 0.113 6.809 5.119 1.00 95.81 92 LYS A C 1
ATOM 754 O O . LYS A 1 92 ? 0.970 6.672 4.253 1.00 95.81 92 LYS A O 1
ATOM 759 N N . LEU A 1 93 ? -0.430 5.755 5.740 1.00 97.62 93 LEU A N 1
ATOM 760 C CA . LEU A 1 93 ? -0.098 4.379 5.362 1.00 97.62 93 LEU A CA 1
ATOM 761 C C . LEU A 1 93 ? -0.517 4.097 3.914 1.00 97.62 93 LEU A C 1
ATOM 763 O O . LEU A 1 93 ? 0.234 3.457 3.178 1.00 97.62 93 LEU A O 1
ATOM 767 N N . PHE A 1 94 ? -1.680 4.585 3.484 1.00 97.62 94 PHE A N 1
ATOM 768 C CA . PHE A 1 94 ? -2.131 4.429 2.104 1.00 97.62 94 PHE A CA 1
ATOM 769 C C . PHE A 1 94 ? -1.322 5.264 1.112 1.00 97.62 94 PHE A C 1
ATOM 771 O O . PHE A 1 94 ? -1.022 4.753 0.031 1.00 97.62 94 PHE A O 1
ATOM 778 N N . ASP A 1 95 ? -0.883 6.466 1.482 1.00 96.81 95 ASP A N 1
ATOM 779 C CA . ASP A 1 95 ? 0.027 7.260 0.648 1.00 96.81 95 ASP A CA 1
ATOM 780 C C . ASP A 1 95 ? 1.362 6.532 0.419 1.00 96.81 95 ASP A C 1
ATOM 782 O O . ASP A 1 95 ? 1.799 6.362 -0.724 1.00 96.81 95 ASP A O 1
ATOM 786 N N . GLU A 1 96 ? 1.979 6.018 1.489 1.00 97.50 96 GLU A N 1
ATOM 787 C CA . GLU A 1 96 ? 3.213 5.221 1.404 1.00 97.50 96 GLU A CA 1
ATOM 788 C C . GLU A 1 96 ? 2.986 3.930 0.601 1.00 97.50 96 GLU A C 1
ATOM 790 O O . GLU A 1 96 ? 3.817 3.532 -0.218 1.00 97.50 96 GLU A O 1
ATOM 795 N N . THR A 1 97 ? 1.820 3.295 0.764 1.00 98.31 97 THR A N 1
ATOM 796 C CA . THR A 1 97 ? 1.430 2.106 -0.008 1.00 98.31 97 THR A CA 1
ATOM 797 C C . THR A 1 97 ? 1.345 2.421 -1.500 1.00 98.31 97 THR A C 1
ATOM 799 O O . THR A 1 97 ? 1.896 1.685 -2.324 1.00 98.31 97 THR A O 1
ATOM 802 N N . ALA A 1 98 ? 0.685 3.519 -1.871 1.00 98.12 98 ALA A N 1
ATOM 803 C CA . ALA A 1 98 ? 0.559 3.949 -3.258 1.00 98.12 98 ALA A CA 1
ATOM 804 C C . ALA A 1 98 ? 1.937 4.256 -3.866 1.00 98.12 98 ALA A C 1
ATOM 806 O O . ALA A 1 98 ? 2.254 3.787 -4.967 1.00 98.12 98 ALA A O 1
ATOM 807 N N . GLY A 1 99 ? 2.787 4.967 -3.120 1.00 97.81 99 GLY A N 1
ATOM 808 C CA . GLY A 1 99 ? 4.168 5.248 -3.508 1.00 97.81 99 GLY A CA 1
ATOM 809 C C . GLY A 1 99 ? 5.001 3.977 -3.693 1.00 97.81 99 GLY A C 1
ATOM 810 O O . GLY A 1 99 ? 5.739 3.844 -4.680 1.00 97.81 99 GLY A O 1
ATOM 811 N N . TYR A 1 100 ? 4.846 2.999 -2.799 1.00 98.50 100 TYR A N 1
ATOM 812 C CA . TYR A 1 100 ? 5.572 1.738 -2.884 1.00 98.50 100 TYR A CA 1
ATOM 813 C C . TYR A 1 100 ? 5.124 0.894 -4.083 1.00 98.50 100 TYR A C 1
ATOM 815 O O . TYR A 1 100 ? 5.969 0.411 -4.841 1.00 98.50 100 TYR A O 1
ATOM 823 N N . ILE A 1 101 ? 3.815 0.791 -4.337 1.00 98.56 101 ILE A N 1
ATOM 824 C CA . ILE A 1 101 ? 3.277 0.105 -5.521 1.00 98.56 101 ILE A CA 1
ATOM 825 C C . ILE A 1 101 ? 3.835 0.730 -6.801 1.00 98.56 101 ILE A C 1
ATOM 827 O O . ILE A 1 101 ? 4.301 0.007 -7.688 1.00 98.56 101 ILE A O 1
ATOM 831 N N . LEU A 1 102 ? 3.825 2.061 -6.908 1.00 98.50 102 LEU A N 1
ATOM 832 C CA . LEU A 1 102 ? 4.352 2.751 -8.084 1.00 98.50 102 LEU A CA 1
ATOM 833 C C . LEU A 1 102 ? 5.851 2.475 -8.271 1.00 98.50 102 LEU A C 1
ATOM 835 O O . LEU A 1 102 ? 6.299 2.194 -9.387 1.00 98.50 102 LEU A O 1
ATOM 839 N N . SER A 1 103 ? 6.611 2.480 -7.177 1.00 98.50 103 SER A N 1
ATOM 840 C CA . SER A 1 103 ? 8.045 2.184 -7.182 1.00 98.50 103 SER A CA 1
ATOM 841 C C . SER A 1 103 ? 8.332 0.762 -7.664 1.00 98.50 103 SER A C 1
ATOM 843 O O . SER A 1 103 ? 9.152 0.576 -8.564 1.00 98.50 103 SER A O 1
ATOM 845 N N . LEU A 1 104 ? 7.607 -0.236 -7.150 1.00 98.44 104 LEU A N 1
ATOM 846 C CA . LEU A 1 104 ? 7.716 -1.631 -7.593 1.00 98.44 104 LEU A CA 1
ATOM 847 C C . LEU A 1 104 ? 7.408 -1.777 -9.089 1.00 98.44 104 LEU A C 1
ATOM 849 O O . LEU A 1 104 ? 8.126 -2.463 -9.821 1.00 98.44 104 LEU A O 1
ATOM 853 N N . ARG A 1 105 ? 6.366 -1.097 -9.582 1.00 98.50 105 ARG A N 1
ATOM 854 C CA . ARG A 1 105 ? 6.022 -1.096 -11.014 1.00 98.50 105 ARG A CA 1
ATOM 855 C C . ARG A 1 105 ? 7.134 -0.484 -11.860 1.00 98.50 105 ARG A C 1
ATOM 857 O O . ARG A 1 105 ? 7.500 -1.058 -12.886 1.00 98.50 105 ARG A O 1
ATOM 864 N N . CYS A 1 106 ? 7.691 0.642 -11.426 1.00 98.38 106 CYS A N 1
ATOM 865 C CA . CYS A 1 106 ? 8.803 1.297 -12.105 1.00 98.38 106 CYS A CA 1
ATOM 866 C C . CYS A 1 106 ? 10.044 0.388 -12.167 1.00 98.38 106 CYS A C 1
ATOM 868 O O . CYS A 1 106 ? 10.635 0.222 -13.238 1.00 98.38 106 CYS A O 1
ATOM 870 N N . GLN A 1 107 ? 10.387 -0.276 -11.058 1.00 98.50 107 GLN A N 1
ATOM 871 C CA . GLN A 1 107 ? 11.497 -1.233 -10.993 1.00 98.50 107 GLN A CA 1
ATOM 872 C C . GLN A 1 107 ? 11.315 -2.382 -11.992 1.00 98.50 107 GLN A C 1
ATOM 874 O O . GLN A 1 107 ? 12.216 -2.657 -12.786 1.00 98.50 107 GLN A O 1
ATOM 879 N N . LEU A 1 108 ? 10.136 -3.012 -12.024 1.00 98.50 108 LEU A N 1
ATOM 880 C CA . LEU A 1 108 ? 9.835 -4.086 -12.977 1.00 98.50 108 LEU A CA 1
ATOM 881 C C . LEU A 1 108 ? 9.920 -3.616 -14.432 1.00 98.50 108 LEU A C 1
ATOM 883 O O . LEU A 1 108 ? 10.478 -4.318 -15.276 1.00 98.50 108 LEU A O 1
ATOM 887 N N . ASN A 1 109 ? 9.384 -2.434 -14.735 1.00 98.38 109 ASN A N 1
ATOM 888 C CA . ASN A 1 109 ? 9.432 -1.878 -16.086 1.00 98.38 109 ASN A CA 1
ATOM 889 C C . ASN A 1 109 ? 10.871 -1.573 -16.518 1.00 98.38 109 ASN A C 1
ATOM 891 O O . ASN A 1 109 ? 11.249 -1.889 -17.645 1.00 98.38 109 ASN A O 1
ATOM 895 N N . THR A 1 110 ? 11.690 -1.043 -15.610 1.00 98.56 110 THR A N 1
ATOM 896 C CA . THR A 1 110 ? 13.112 -0.777 -15.857 1.00 98.56 110 THR A CA 1
ATOM 897 C C . THR A 1 110 ? 13.870 -2.069 -16.137 1.00 98.56 110 THR A C 1
ATOM 899 O O . THR A 1 110 ? 14.563 -2.170 -17.146 1.00 98.56 110 THR A O 1
ATOM 902 N N . LEU A 1 111 ? 13.693 -3.094 -15.296 1.00 98.56 111 LEU A N 1
ATOM 903 C CA . LEU A 1 111 ? 14.344 -4.392 -15.489 1.00 98.56 111 LEU A CA 1
ATOM 904 C C . LEU A 1 111 ? 13.927 -5.053 -16.807 1.00 98.56 111 LEU A C 1
ATOM 906 O O . LEU A 1 111 ? 14.774 -5.601 -17.508 1.00 98.56 111 LEU A O 1
ATOM 910 N N . ARG A 1 112 ? 12.648 -4.958 -17.190 1.00 98.25 112 ARG A N 1
ATOM 911 C CA . ARG A 1 112 ? 12.163 -5.451 -18.489 1.00 98.25 112 ARG A CA 1
ATOM 912 C C . ARG A 1 112 ? 12.793 -4.706 -19.662 1.00 98.25 112 ARG A C 1
ATOM 914 O O . ARG A 1 112 ? 13.205 -5.349 -20.623 1.00 98.25 112 ARG A O 1
ATOM 921 N N . ALA A 1 113 ? 12.887 -3.380 -19.584 1.00 98.12 113 ALA A N 1
ATOM 922 C CA . ALA A 1 113 ? 13.515 -2.573 -20.625 1.00 98.12 113 ALA A CA 1
ATOM 923 C C . ALA A 1 113 ? 15.005 -2.913 -20.776 1.00 98.12 113 ALA A C 1
ATOM 925 O O . ALA A 1 113 ? 15.476 -3.115 -21.893 1.00 98.12 113 ALA A O 1
ATOM 926 N N . LEU A 1 114 ? 15.726 -3.057 -19.659 1.00 98.00 114 LEU A N 1
ATOM 927 C CA . LEU A 1 114 ? 17.127 -3.479 -19.657 1.00 98.00 114 LEU A CA 1
ATOM 928 C C . LEU A 1 114 ? 17.295 -4.888 -20.235 1.00 98.00 114 LEU A C 1
ATOM 930 O O . LEU A 1 114 ? 18.156 -5.101 -21.084 1.00 98.00 114 LEU A O 1
ATOM 934 N N . ALA A 1 115 ? 16.453 -5.841 -19.833 1.00 97.44 115 ALA A N 1
ATOM 935 C CA . ALA A 1 115 ? 16.492 -7.201 -20.365 1.00 97.44 115 ALA A CA 1
ATOM 936 C C . ALA A 1 115 ? 16.249 -7.230 -21.883 1.00 97.44 115 ALA A C 1
ATOM 938 O O . ALA A 1 115 ? 16.989 -7.891 -22.610 1.00 97.44 115 ALA A O 1
ATOM 939 N N . ALA A 1 116 ? 15.261 -6.476 -22.376 1.00 96.75 116 ALA A N 1
ATOM 940 C CA . ALA A 1 116 ? 14.991 -6.351 -23.807 1.00 96.75 116 ALA A CA 1
ATOM 941 C C . ALA A 1 116 ? 16.163 -5.699 -24.555 1.00 96.75 116 ALA A C 1
ATOM 943 O O . ALA A 1 116 ? 16.556 -6.164 -25.623 1.00 96.75 116 ALA A O 1
ATOM 944 N N . PHE A 1 117 ? 16.759 -4.654 -23.978 1.00 96.75 117 PHE A N 1
ATOM 945 C CA . PHE A 1 117 ? 17.933 -3.994 -24.538 1.00 9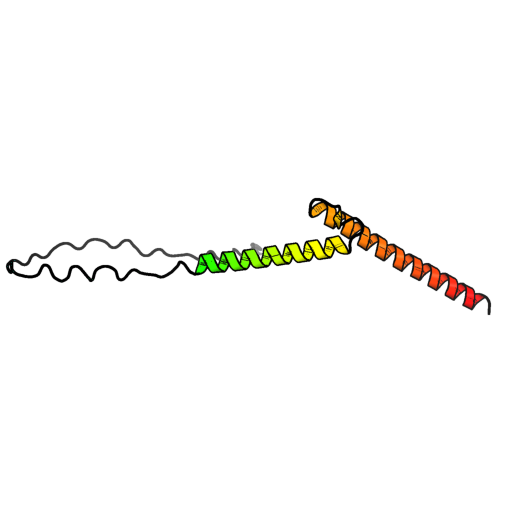6.75 117 PHE A CA 1
ATOM 946 C C . PHE A 1 117 ? 19.111 -4.964 -24.700 1.00 96.75 117 PHE A C 1
ATOM 948 O O . PHE A 1 117 ? 19.646 -5.091 -25.800 1.00 96.75 117 PHE A O 1
ATOM 955 N N . PHE A 1 118 ? 19.470 -5.704 -23.647 1.00 96.19 118 PHE A N 1
ATOM 956 C CA . PHE A 1 118 ? 20.553 -6.688 -23.715 1.00 96.19 118 PHE A CA 1
ATOM 957 C C . PHE A 1 118 ? 20.243 -7.852 -24.655 1.00 96.19 118 PHE A C 1
ATOM 959 O O . PHE A 1 118 ? 21.138 -8.312 -25.362 1.00 96.19 118 PHE A O 1
ATOM 966 N N . HIS A 1 119 ? 18.987 -8.304 -24.712 1.00 95.00 119 HIS A N 1
ATOM 967 C CA . HIS A 1 119 ? 18.572 -9.316 -25.678 1.00 95.00 119 HIS A CA 1
ATOM 968 C C . HIS A 1 119 ? 18.833 -8.845 -27.113 1.00 95.00 119 HIS A C 1
ATOM 970 O O . HIS A 1 119 ? 19.490 -9.545 -27.876 1.00 95.00 119 HIS A O 1
ATOM 976 N N . ASN A 1 120 ? 18.401 -7.631 -27.460 1.00 92.94 120 ASN A N 1
ATOM 977 C CA . ASN A 1 120 ? 18.598 -7.071 -28.798 1.00 92.94 120 ASN A CA 1
ATOM 978 C C . ASN A 1 120 ? 20.077 -6.831 -29.130 1.00 92.94 120 ASN A C 1
ATOM 980 O O . ASN A 1 120 ? 20.491 -7.072 -30.261 1.00 92.94 120 ASN A O 1
ATOM 984 N N . LEU A 1 121 ? 20.885 -6.391 -28.158 1.00 92.69 121 LEU A N 1
ATOM 985 C CA . LEU A 1 121 ? 22.332 -6.267 -28.350 1.00 92.69 121 LEU A CA 1
ATOM 986 C C . LEU A 1 121 ? 22.965 -7.610 -28.710 1.00 92.69 121 LEU A C 1
ATOM 988 O O . LEU A 1 121 ? 23.737 -7.672 -29.659 1.00 92.69 121 LEU A O 1
ATOM 992 N N . HIS A 1 122 ? 22.604 -8.676 -27.994 1.00 87.19 122 HIS A N 1
ATOM 993 C CA . HIS A 1 122 ? 23.140 -10.008 -28.250 1.00 87.19 122 HIS A CA 1
ATOM 994 C C . HIS A 1 122 ? 22.763 -10.533 -29.648 1.00 87.19 122 HIS A C 1
ATOM 996 O O . HIS A 1 122 ? 23.605 -11.129 -30.319 1.00 87.19 122 HIS A O 1
ATOM 1002 N N . GLN A 1 123 ? 21.537 -10.272 -30.116 1.00 80.94 123 GLN A N 1
ATOM 1003 C CA . GLN A 1 123 ? 21.103 -10.704 -31.452 1.00 80.94 123 GLN A CA 1
ATOM 1004 C C . GLN A 1 123 ? 21.723 -9.895 -32.597 1.00 80.94 123 GLN A C 1
ATOM 1006 O O . GLN A 1 123 ? 21.846 -10.415 -33.696 1.00 80.94 123 GLN A O 1
ATOM 1011 N N . ASN A 1 124 ? 22.135 -8.646 -32.360 1.00 68.00 124 ASN A N 1
ATOM 1012 C CA . ASN A 1 124 ? 22.788 -7.812 -33.377 1.00 68.00 124 ASN A CA 1
ATOM 1013 C C . ASN A 1 124 ? 24.303 -8.063 -33.499 1.00 68.00 124 ASN A C 1
ATOM 1015 O O . ASN A 1 124 ? 24.947 -7.485 -34.374 1.00 68.00 124 ASN A O 1
ATOM 1019 N N . THR A 1 125 ? 24.888 -8.864 -32.603 1.00 63.12 125 THR A N 1
ATOM 1020 C CA . THR A 1 125 ? 26.329 -9.181 -32.581 1.00 63.12 125 THR A CA 1
ATOM 1021 C C . THR A 1 125 ? 26.682 -10.579 -33.106 1.00 63.12 125 THR A C 1
ATOM 1023 O O . THR A 1 125 ? 27.866 -10.906 -33.138 1.00 63.12 125 THR A O 1
ATOM 1026 N N . ASN A 1 126 ? 25.694 -11.384 -33.510 1.00 51.34 126 ASN A N 1
ATOM 1027 C CA . ASN A 1 126 ? 25.864 -12.692 -34.166 1.00 51.34 126 ASN A CA 1
ATOM 1028 C C . ASN A 1 126 ? 25.336 -12.639 -35.603 1.00 51.34 126 ASN A C 1
ATOM 1030 O O . ASN A 1 126 ? 25.865 -13.401 -36.440 1.00 51.34 126 ASN A O 1
#

Organism: Arachis duranensis (NCBI:txid130453)

Sequence (126 aa):
MGEGEDNAEEPQIISITMPPPFHHHDKKQAALHVLRRGRRRRREEEKEEEEDDHDDVKKEEEEEEEREEVEKKIEALKKIVPGGESVEGVEKLFDETAGYILSLRCQLNTLRALAAFFHNLHQNTN

Radius of gyration: 37.87 Å; chains: 1; bounding box: 101×34×86 Å

InterPro domains:
  IPR044549 Transcription factor IBH1-like, bHLH domain [cd11444] (76-115)
  IPR044660 Transcription factor IBH1-like [PTHR33124] (30-118)

Secondary structure (DSSP, 8-state):
----------------PPPPPPP---------------S------------SSSHHHHHHHHHHHHHHHHHHHHHHHHHHSTTGGG--SHHHHHHHHHHHHHHHHHHHHHHHHHHHHHHHHHHH--

Foldseek 3Di:
DDDDDDDPPDPDDDDDDDDDDDDDDDDDDDDDDDPDDDPDPPDPDDPDPPDDPPPVVVVVVVVVVVVVVVVVVLVVLLVPQVCSVVDDDDVVSVVSVVVVVVVVVVVVVVVVVVVVVVVVVVVVVD

pLDDT: mean 73.64, std 21.97, range [39.69, 98.56]